Protein AF-A0A803PXU6-F1 (afdb_monomer_lite)

InterPro domains:
  IPR006459 Casparian strip membrane protein [TIGR01569] (2-66)
  IPR006702 Casparian strip membrane protein domain [PF04535] (1-54)
  IPR044173 Casparian strip membrane protein/CASP-like protein [PTHR36488] (5-68)

Radius of gyration: 18.12 Å; chains: 1; bounding box: 38×22×52 Å

Organism: Cannabis sativa (NCBI:txid3483)

Foldseek 3Di:
DLVVLVVVLVVLVVVLVCLCVNDVVVVRYNVCVVCVPVSVVSVVVSVVSVVVSVVVVVVVVVVVVVVVVVVD

Structure (mmCIF, N/CA/C/O backbone):
data_AF-A0A80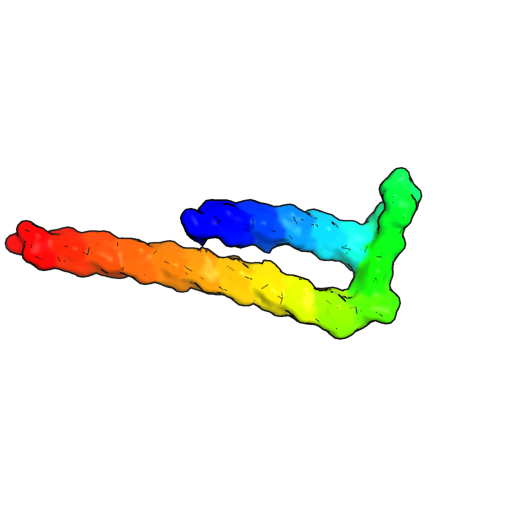3PXU6-F1
#
_entry.id   AF-A0A803PXU6-F1
#
loop_
_atom_site.group_PDB
_atom_site.id
_atom_site.type_symbol
_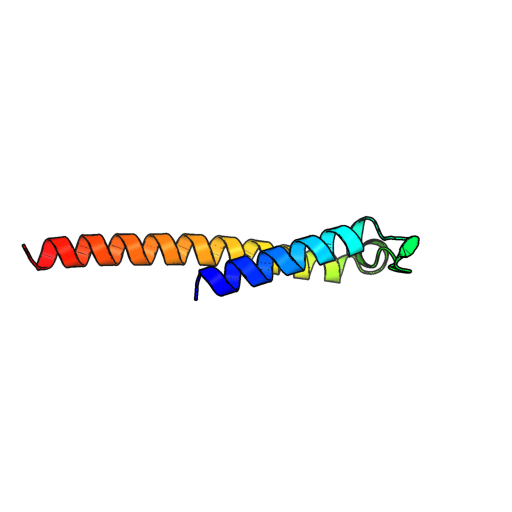atom_site.label_atom_id
_atom_site.label_alt_id
_atom_site.label_comp_id
_atom_site.label_asym_id
_atom_site.label_entity_id
_atom_site.label_seq_id
_atom_site.pdbx_PDB_ins_code
_atom_site.Cartn_x
_atom_site.Cartn_y
_atom_site.Cartn_z
_atom_site.occupancy
_atom_site.B_iso_or_equiv
_atom_site.auth_seq_id
_atom_site.auth_comp_id
_atom_site.auth_asym_id
_atom_site.auth_atom_id
_atom_site.pdbx_PDB_model_num
ATOM 1 N N . MET A 1 1 ? 0.517 7.605 11.408 1.00 61.69 1 MET A N 1
ATOM 2 C CA . MET A 1 1 ? 1.311 6.443 10.941 1.00 61.69 1 MET A CA 1
ATOM 3 C C . MET A 1 1 ? 0.712 5.831 9.678 1.00 61.69 1 MET A C 1
ATOM 5 O O . MET A 1 1 ? 1.377 5.908 8.659 1.00 61.69 1 MET A O 1
ATOM 9 N N . ALA A 1 2 ? -0.539 5.347 9.683 1.00 70.69 2 ALA A N 1
ATOM 10 C CA . ALA A 1 2 ? -1.179 4.773 8.484 1.00 70.69 2 ALA A CA 1
ATOM 11 C C . ALA A 1 2 ? -1.251 5.730 7.268 1.00 70.69 2 ALA A C 1
ATOM 13 O O . ALA A 1 2 ? -1.069 5.313 6.132 1.00 70.69 2 ALA A O 1
ATOM 14 N N . THR A 1 3 ? -1.455 7.032 7.486 1.00 76.12 3 THR A N 1
ATOM 15 C CA . THR A 1 3 ? -1.459 8.032 6.400 1.00 76.12 3 THR A CA 1
ATOM 16 C C . THR A 1 3 ? -0.091 8.200 5.732 1.00 76.12 3 THR A C 1
ATOM 18 O O . THR A 1 3 ? -0.013 8.353 4.516 1.00 76.12 3 THR A O 1
ATOM 21 N N . ALA A 1 4 ? 0.994 8.125 6.508 1.00 77.19 4 ALA A N 1
ATOM 22 C CA . ALA A 1 4 ? 2.358 8.242 5.998 1.00 77.19 4 ALA A CA 1
ATOM 23 C C . ALA A 1 4 ? 2.775 7.008 5.180 1.00 77.19 4 ALA A C 1
ATOM 25 O O . ALA A 1 4 ? 3.420 7.156 4.145 1.00 77.19 4 ALA A O 1
ATOM 26 N N . THR A 1 5 ? 2.365 5.802 5.595 1.00 79.75 5 THR A N 1
ATOM 27 C CA . THR A 1 5 ? 2.653 4.565 4.848 1.00 79.75 5 THR A CA 1
ATOM 28 C C . THR A 1 5 ? 1.916 4.523 3.512 1.00 79.75 5 THR A C 1
ATOM 30 O O . THR A 1 5 ? 2.510 4.151 2.505 1.00 79.75 5 THR A O 1
ATOM 33 N N . ILE A 1 6 ? 0.660 4.979 3.469 1.00 80.75 6 ILE A N 1
ATOM 34 C CA . ILE A 1 6 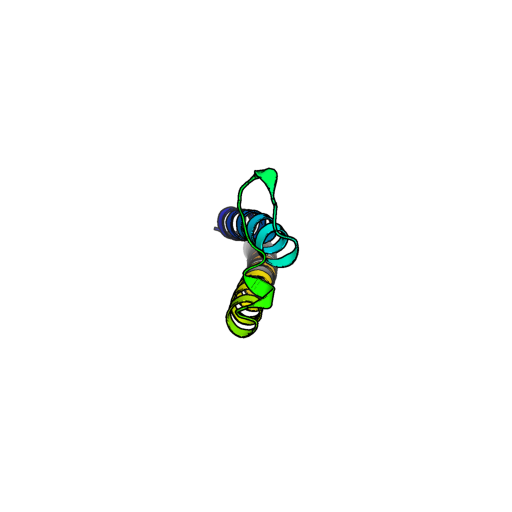? -0.120 5.077 2.224 1.00 80.75 6 ILE A CA 1
ATOM 35 C C . ILE A 1 6 ? 0.477 6.136 1.283 1.00 80.75 6 ILE A C 1
ATOM 37 O O . ILE A 1 6 ? 0.601 5.893 0.085 1.00 80.75 6 ILE A O 1
ATOM 41 N N . GLY A 1 7 ? 0.904 7.288 1.814 1.00 82.38 7 GLY A N 1
ATOM 42 C CA . GLY A 1 7 ? 1.556 8.334 1.017 1.00 82.38 7 GLY A CA 1
ATOM 43 C C . GLY A 1 7 ? 2.874 7.873 0.383 1.00 82.38 7 GLY A C 1
ATOM 44 O O . GLY A 1 7 ? 3.092 8.082 -0.809 1.00 82.38 7 GLY A O 1
ATOM 45 N N . ALA A 1 8 ? 3.726 7.182 1.146 1.00 82.12 8 ALA A N 1
ATOM 46 C CA . ALA A 1 8 ? 4.970 6.607 0.628 1.00 82.12 8 ALA A CA 1
ATOM 47 C C . ALA A 1 8 ? 4.715 5.516 -0.432 1.00 82.12 8 ALA A C 1
ATOM 49 O O . ALA A 1 8 ? 5.419 5.441 -1.443 1.00 82.12 8 ALA A O 1
ATOM 50 N N . ALA A 1 9 ? 3.673 4.704 -0.239 1.00 81.88 9 ALA A N 1
A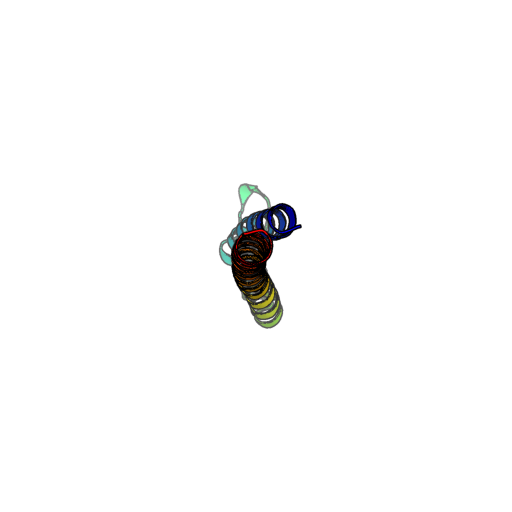TOM 51 C CA . ALA A 1 9 ? 3.266 3.683 -1.199 1.00 81.88 9 ALA A CA 1
ATOM 52 C C . ALA A 1 9 ? 2.726 4.291 -2.516 1.00 81.88 9 ALA A C 1
ATOM 54 O O . ALA A 1 9 ? 2.981 3.768 -3.597 1.00 81.88 9 ALA A O 1
ATOM 55 N N . GLY A 1 10 ? 2.037 5.435 -2.447 1.00 81.44 10 GLY A N 1
ATOM 56 C CA . GLY A 1 10 ? 1.578 6.178 -3.628 1.00 81.44 10 GLY A CA 1
ATOM 57 C C . GLY A 1 10 ? 2.708 6.866 -4.404 1.00 81.44 10 GLY A C 1
ATOM 58 O O . GLY A 1 10 ? 2.709 6.871 -5.630 1.00 81.44 10 GLY A O 1
ATOM 59 N N . ALA A 1 11 ? 3.714 7.411 -3.716 1.00 84.38 11 ALA A N 1
ATOM 60 C CA . ALA A 1 11 ? 4.888 7.963 -4.394 1.00 84.38 11 ALA A CA 1
ATOM 61 C C . ALA A 1 11 ? 5.682 6.863 -5.120 1.00 84.38 11 ALA A C 1
ATOM 63 O O . ALA A 1 11 ? 6.083 7.030 -6.269 1.00 84.38 11 ALA A O 1
ATOM 64 N N . SER A 1 12 ? 5.864 5.709 -4.475 1.00 81.19 12 SER A N 1
ATOM 65 C CA . SER A 1 12 ? 6.578 4.572 -5.065 1.00 81.19 12 SER A CA 1
ATOM 66 C C . SER A 1 12 ? 5.845 3.934 -6.248 1.00 81.19 12 SER A C 1
ATOM 68 O O . SER A 1 12 ? 6.516 3.462 -7.162 1.00 81.19 12 SER A O 1
ATOM 70 N N . SER A 1 13 ? 4.509 3.975 -6.311 1.00 80.94 13 SER A N 1
ATOM 71 C CA . SER A 1 13 ? 3.766 3.490 -7.485 1.00 80.94 13 SER A CA 1
ATOM 72 C C . SER A 1 13 ? 3.971 4.368 -8.726 1.00 80.94 13 SER A C 1
ATOM 74 O O . SER A 1 13 ? 4.115 3.840 -9.828 1.00 80.94 13 SER A O 1
ATOM 76 N N . ALA A 1 14 ? 4.083 5.690 -8.565 1.00 83.56 14 ALA A N 1
ATOM 77 C CA . ALA A 1 14 ? 4.441 6.588 -9.666 1.00 83.56 14 ALA A CA 1
ATOM 78 C C . ALA A 1 14 ? 5.860 6.301 -10.193 1.00 83.56 14 ALA A C 1
ATOM 80 O O . ALA A 1 14 ? 6.079 6.235 -11.404 1.00 83.56 14 ALA A O 1
ATOM 81 N N . ILE A 1 15 ? 6.814 6.051 -9.289 1.00 81.75 15 ILE A N 1
ATOM 82 C CA . ILE A 1 15 ? 8.180 5.650 -9.657 1.00 81.75 15 ILE A CA 1
ATOM 83 C C . ILE A 1 15 ? 8.197 4.259 -10.309 1.00 81.75 15 ILE A C 1
ATOM 85 O O . ILE A 1 15 ? 8.933 4.050 -11.267 1.00 81.75 15 ILE A O 1
ATOM 89 N N . MET A 1 16 ? 7.368 3.316 -9.852 1.00 80.62 16 MET A N 1
ATOM 90 C CA . MET A 1 16 ? 7.207 1.996 -10.474 1.00 80.62 16 MET A CA 1
ATOM 91 C C . MET A 1 16 ? 6.671 2.111 -11.903 1.00 80.62 16 MET A C 1
ATOM 93 O O . MET A 1 16 ? 7.196 1.454 -12.799 1.00 80.62 16 MET A O 1
ATOM 97 N N . TYR A 1 17 ? 5.681 2.974 -12.139 1.00 81.56 17 TYR A N 1
ATOM 98 C CA . TYR A 1 17 ? 5.158 3.222 -13.481 1.00 81.56 17 TYR A CA 1
ATOM 99 C C . TYR A 1 17 ? 6.257 3.733 -14.423 1.00 81.56 17 TYR A C 1
ATOM 101 O O . TYR A 1 17 ? 6.439 3.201 -15.519 1.00 81.56 17 TYR A O 1
ATOM 109 N N . LEU A 1 18 ? 7.060 4.694 -13.956 1.00 85.50 18 LEU A N 1
ATOM 110 C CA . LEU A 1 18 ? 8.238 5.185 -14.677 1.00 85.50 18 LEU A CA 1
ATOM 111 C C . LEU A 1 18 ? 9.300 4.092 -14.874 1.00 85.50 18 LEU A C 1
ATOM 113 O O . LEU A 1 18 ? 9.903 4.011 -15.935 1.00 85.50 18 LEU A O 1
ATOM 117 N N . ALA A 1 19 ? 9.521 3.218 -13.894 1.00 83.19 19 ALA A N 1
ATOM 118 C CA . ALA A 1 19 ? 10.495 2.133 -13.996 1.00 83.19 19 ALA A CA 1
ATOM 119 C C . ALA A 1 19 ? 10.073 1.025 -14.977 1.00 83.19 19 ALA A C 1
ATOM 121 O O . ALA A 1 19 ? 10.942 0.327 -15.501 1.00 83.19 19 ALA A O 1
ATOM 122 N N . HIS A 1 20 ? 8.770 0.855 -15.218 1.00 82.62 20 HIS A N 1
ATOM 123 C CA . HIS A 1 20 ? 8.229 -0.153 -16.130 1.00 82.62 20 HIS A CA 1
ATOM 124 C C . HIS A 1 20 ? 8.066 0.373 -17.559 1.00 82.62 20 HIS A C 1
ATOM 126 O O . HIS A 1 20 ? 8.416 -0.324 -18.508 1.00 82.62 20 HIS A O 1
ATOM 132 N N . ASN A 1 21 ? 7.537 1.590 -17.708 1.00 84.19 21 ASN A N 1
ATOM 133 C CA . ASN A 1 21 ? 7.250 2.198 -19.007 1.00 84.19 21 ASN A CA 1
ATOM 134 C C . ASN A 1 21 ? 8.409 3.067 -19.523 1.00 84.19 21 ASN A C 1
ATOM 136 O O . ASN A 1 21 ? 8.572 3.232 -20.728 1.00 84.19 21 ASN A O 1
ATOM 140 N N . GLY A 1 22 ? 9.216 3.627 -18.622 1.00 82.94 22 GLY A N 1
ATOM 141 C CA . GLY A 1 22 ? 10.170 4.680 -18.955 1.00 82.94 22 GLY A CA 1
ATOM 142 C C . GLY A 1 22 ? 9.481 5.982 -19.375 1.00 82.94 22 GLY A C 1
ATOM 143 O O . GLY A 1 22 ? 8.263 6.049 -19.573 1.00 82.94 22 GLY A O 1
ATOM 144 N N . SER A 1 23 ? 10.276 7.039 -19.514 1.00 80.50 23 SER A N 1
ATOM 145 C CA . SER A 1 23 ? 9.869 8.288 -20.153 1.00 80.50 23 SER A CA 1
ATOM 146 C C . SER A 1 23 ? 11.058 8.919 -20.867 1.00 80.50 23 SER A C 1
ATOM 148 O O . SER A 1 23 ? 12.067 9.252 -20.240 1.00 80.50 23 SER A O 1
ATOM 150 N N . VAL A 1 24 ? 10.929 9.092 -22.183 1.00 79.69 24 VAL A N 1
ATOM 151 C CA . VAL A 1 24 ? 11.961 9.715 -23.024 1.00 79.69 24 VAL A CA 1
ATOM 152 C C . VAL A 1 24 ? 12.112 11.206 -22.722 1.00 79.69 24 VAL A C 1
ATOM 154 O O . VAL A 1 24 ? 13.233 11.702 -22.689 1.00 79.69 24 VAL A O 1
ATOM 157 N N . ASP A 1 25 ? 11.012 11.888 -22.393 1.00 83.75 25 ASP A N 1
ATOM 158 C CA . ASP A 1 25 ? 11.001 13.321 -22.074 1.00 83.75 25 ASP A CA 1
ATOM 159 C C . ASP A 1 25 ? 11.734 13.630 -20.762 1.00 83.75 25 ASP A C 1
ATOM 161 O O . ASP A 1 25 ? 12.349 14.683 -20.611 1.00 83.75 25 ASP A O 1
ATOM 165 N N . ALA A 1 26 ? 11.700 12.691 -19.813 1.00 80.75 26 ALA A N 1
ATOM 166 C CA . ALA A 1 26 ? 12.397 12.799 -18.534 1.00 80.75 26 ALA A CA 1
ATOM 167 C C . ALA A 1 26 ? 13.774 12.102 -18.525 1.00 80.75 26 ALA A C 1
ATOM 169 O O . ALA A 1 26 ? 14.404 12.038 -17.469 1.00 80.75 26 ALA A O 1
ATOM 170 N N . ASN A 1 27 ? 14.234 11.549 -19.660 1.00 79.12 27 ASN A N 1
ATOM 171 C CA . ASN A 1 27 ? 15.436 10.703 -19.756 1.00 79.12 27 ASN A CA 1
ATOM 172 C C . ASN A 1 27 ? 15.436 9.527 -18.746 1.00 79.12 27 ASN A C 1
ATOM 174 O O . ASN A 1 27 ? 16.477 9.084 -18.259 1.00 79.12 27 ASN A O 1
ATOM 178 N N . TRP A 1 28 ? 14.258 9.013 -18.394 1.00 80.81 28 TRP A N 1
ATOM 179 C CA . TRP A 1 28 ? 14.115 7.939 -17.416 1.00 80.81 28 TRP A CA 1
ATOM 180 C C . TRP A 1 28 ? 13.954 6.597 -18.131 1.00 80.81 28 TRP A C 1
ATOM 182 O O . TRP A 1 28 ? 12.941 6.350 -18.786 1.00 80.81 28 TRP A O 1
ATOM 192 N N . LEU A 1 29 ? 14.947 5.714 -18.007 1.00 77.62 29 LEU A N 1
ATOM 193 C CA . LEU A 1 29 ? 14.917 4.388 -18.633 1.00 77.62 29 LEU A CA 1
ATOM 194 C C . LEU A 1 29 ? 14.051 3.396 -17.840 1.00 77.62 29 LEU A C 1
ATOM 196 O O . LEU A 1 29 ? 13.876 3.524 -16.628 1.00 77.62 29 LEU A O 1
ATOM 200 N N . ALA A 1 30 ? 13.539 2.365 -18.513 1.00 81.44 30 ALA A N 1
ATOM 201 C CA . ALA A 1 30 ? 12.786 1.292 -17.869 1.00 81.44 30 ALA A CA 1
ATOM 202 C C . ALA A 1 30 ? 13.720 0.352 -17.072 1.00 81.44 30 ALA A C 1
ATOM 204 O O . ALA A 1 30 ? 14.104 -0.720 -17.543 1.00 81.44 30 ALA A O 1
ATOM 205 N N . ILE A 1 31 ? 14.104 0.753 -15.852 1.00 77.88 31 ILE A N 1
ATOM 206 C CA . ILE A 1 31 ? 14.994 -0.021 -14.963 1.00 77.88 31 ILE A CA 1
ATOM 207 C C . ILE A 1 31 ? 14.451 -1.435 -14.686 1.00 77.88 31 ILE A C 1
ATOM 209 O O . ILE A 1 31 ? 15.240 -2.375 -14.566 1.00 77.88 31 ILE A O 1
ATOM 213 N N . CYS A 1 32 ? 13.127 -1.620 -14.617 1.00 77.81 32 CYS A N 1
ATOM 214 C CA . CYS A 1 32 ? 12.536 -2.928 -14.313 1.00 77.81 32 CYS A CA 1
ATOM 215 C C . CYS A 1 32 ? 12.823 -3.990 -15.386 1.00 77.81 32 CYS A C 1
ATOM 217 O O . CYS A 1 32 ? 12.833 -5.173 -15.064 1.00 77.81 32 CYS A O 1
ATOM 219 N N . GLN A 1 33 ? 13.094 -3.596 -16.637 1.00 69.25 33 GLN A N 1
ATOM 220 C CA . GLN A 1 33 ? 13.465 -4.538 -17.702 1.00 69.25 33 GLN A CA 1
ATOM 221 C C . GLN A 1 33 ? 14.904 -5.049 -17.570 1.00 69.25 33 GLN A C 1
ATOM 223 O O . GLN A 1 33 ? 15.202 -6.152 -18.018 1.00 69.25 33 GLN A O 1
ATOM 228 N N . GLN A 1 34 ? 15.790 -4.276 -16.937 1.00 72.62 34 GLN A N 1
ATOM 229 C CA . GLN A 1 34 ? 17.194 -4.648 -16.764 1.00 72.62 34 GLN A CA 1
ATOM 230 C C . GLN A 1 34 ? 17.458 -5.341 -15.416 1.00 72.62 34 GLN A C 1
ATOM 232 O O . GLN A 1 34 ? 18.353 -6.176 -15.317 1.00 72.62 34 GLN A O 1
ATOM 237 N N . PHE A 1 35 ? 16.666 -5.027 -14.385 1.00 74.44 35 PHE A N 1
ATOM 238 C CA . PHE A 1 35 ? 16.805 -5.576 -13.033 1.00 74.44 35 PHE A CA 1
ATOM 239 C C . PHE A 1 35 ? 15.471 -6.134 -12.528 1.00 74.44 35 PHE A C 1
ATOM 241 O O . PHE A 1 35 ? 14.775 -5.516 -11.717 1.00 74.44 35 PHE A O 1
ATOM 248 N N . THR A 1 36 ? 15.122 -7.331 -13.005 1.00 73.69 36 THR A N 1
ATOM 249 C CA . THR A 1 36 ? 13.842 -7.973 -12.671 1.00 73.69 36 THR A CA 1
ATOM 250 C C . THR A 1 36 ? 13.694 -8.249 -11.167 1.00 73.69 36 THR A C 1
ATOM 252 O O . THR A 1 36 ? 12.613 -8.061 -10.610 1.00 73.69 36 THR A O 1
ATOM 255 N N . ASP A 1 37 ? 14.785 -8.607 -10.480 1.00 78.38 37 ASP A N 1
ATOM 256 C CA . ASP A 1 37 ? 14.792 -8.872 -9.033 1.00 78.38 37 ASP A CA 1
ATOM 257 C C . ASP A 1 37 ? 14.486 -7.627 -8.195 1.00 78.38 37 ASP A C 1
ATOM 259 O O . ASP A 1 37 ? 13.729 -7.686 -7.224 1.00 78.38 37 ASP A O 1
ATOM 263 N N . PHE A 1 38 ? 15.025 -6.473 -8.595 1.00 75.88 38 PHE A N 1
ATOM 264 C CA . PHE A 1 38 ? 14.752 -5.203 -7.923 1.00 75.88 38 PHE A CA 1
ATOM 265 C C . PHE A 1 38 ? 13.273 -4.825 -8.045 1.00 75.88 38 PHE A C 1
ATOM 267 O O . PHE A 1 38 ? 12.645 -4.428 -7.062 1.00 75.88 38 PHE A O 1
ATOM 274 N N . CYS A 1 39 ? 12.700 -5.003 -9.237 1.00 82.12 39 CYS A N 1
ATOM 275 C CA . CYS A 1 39 ? 11.294 -4.706 -9.485 1.00 82.12 39 CYS A CA 1
ATOM 276 C C . CYS A 1 39 ? 10.373 -5.588 -8.622 1.00 82.12 39 CYS A C 1
ATOM 278 O O . CYS A 1 39 ? 9.401 -5.101 -8.043 1.00 82.12 39 CYS A O 1
ATOM 280 N N . GLN A 1 40 ? 10.725 -6.867 -8.461 1.00 82.12 40 GLN A N 1
ATOM 281 C CA . GLN A 1 40 ? 9.974 -7.814 -7.639 1.00 82.12 40 GLN A CA 1
ATOM 282 C C . GLN A 1 40 ? 10.058 -7.496 -6.137 1.00 82.12 40 GLN A C 1
ATOM 284 O O . GLN A 1 40 ? 9.045 -7.539 -5.438 1.00 82.12 40 GLN A O 1
ATOM 289 N N . GLN A 1 41 ? 11.232 -7.110 -5.634 1.00 83.12 41 GLN A N 1
ATOM 290 C CA . GLN A 1 41 ? 11.398 -6.681 -4.240 1.00 83.12 41 GLN A CA 1
ATOM 291 C C . GLN A 1 41 ? 10.614 -5.402 -3.926 1.00 83.12 41 GLN A C 1
ATOM 293 O O . GLN A 1 41 ? 9.884 -5.344 -2.935 1.00 83.12 41 GLN A O 1
ATOM 298 N N . ILE A 1 42 ? 10.712 -4.383 -4.784 1.00 81.44 42 ILE A N 1
ATOM 299 C CA . ILE A 1 42 ? 10.002 -3.114 -4.585 1.00 81.44 42 ILE A CA 1
ATOM 300 C C . ILE A 1 42 ? 8.488 -3.316 -4.658 1.00 81.44 42 ILE A C 1
ATOM 302 O O . ILE A 1 42 ? 7.769 -2.815 -3.793 1.00 81.44 42 ILE A O 1
ATOM 306 N N . THR A 1 43 ? 7.992 -4.077 -5.640 1.00 81.06 43 THR A N 1
ATOM 307 C CA . THR A 1 43 ? 6.552 -4.349 -5.745 1.00 81.06 43 THR A CA 1
ATOM 308 C C . THR A 1 43 ? 6.048 -5.123 -4.523 1.00 81.06 43 THR A C 1
ATOM 310 O O . THR A 1 43 ? 5.032 -4.751 -3.935 1.00 81.06 43 THR A O 1
ATOM 313 N N . GLY A 1 44 ? 6.812 -6.118 -4.053 1.00 83.81 44 GLY A N 1
ATOM 314 C CA . GLY A 1 44 ? 6.503 -6.860 -2.831 1.00 83.81 44 GLY A CA 1
ATOM 315 C C . GLY A 1 44 ? 6.444 -5.957 -1.596 1.00 83.81 44 GLY A C 1
ATOM 316 O O . GLY A 1 44 ? 5.506 -6.056 -0.805 1.00 83.81 44 GLY A O 1
ATOM 317 N N . GLY A 1 45 ? 7.387 -5.021 -1.463 1.00 84.25 45 GLY A N 1
ATOM 318 C CA . GLY A 1 45 ? 7.419 -4.045 -0.372 1.00 84.25 45 GLY A CA 1
ATOM 319 C C . GLY A 1 45 ? 6.234 -3.071 -0.381 1.00 84.25 45 GLY A C 1
ATOM 320 O O . GLY A 1 45 ? 5.647 -2.798 0.671 1.00 84.25 45 GLY A O 1
ATOM 321 N N . VAL A 1 46 ? 5.832 -2.579 -1.556 1.00 83.31 46 VAL A N 1
ATOM 322 C CA . VAL A 1 46 ? 4.658 -1.701 -1.706 1.00 83.31 46 VAL A CA 1
ATOM 323 C C . VAL A 1 46 ? 3.379 -2.444 -1.324 1.00 83.31 46 VAL A C 1
ATOM 325 O O . VAL A 1 46 ? 2.596 -1.939 -0.516 1.00 83.31 46 VAL A O 1
ATOM 328 N N . VAL A 1 47 ? 3.188 -3.666 -1.829 1.00 86.06 47 VAL A N 1
ATOM 329 C CA . VAL A 1 47 ? 2.019 -4.497 -1.501 1.00 86.06 47 VAL A CA 1
ATOM 330 C C . VAL A 1 47 ? 1.971 -4.801 -0.003 1.00 86.06 47 VAL A C 1
ATOM 332 O O . VAL A 1 47 ? 0.934 -4.594 0.630 1.00 86.06 47 VAL A O 1
ATOM 335 N N . ALA A 1 48 ? 3.094 -5.208 0.593 1.00 87.69 48 ALA A N 1
ATOM 336 C CA . ALA A 1 48 ? 3.183 -5.462 2.029 1.00 87.69 48 ALA A CA 1
ATOM 337 C C . ALA A 1 48 ? 2.818 -4.221 2.863 1.00 87.69 48 ALA A C 1
ATOM 339 O O . ALA A 1 48 ? 2.124 -4.338 3.872 1.00 87.69 48 ALA A O 1
ATOM 340 N N . SER A 1 49 ? 3.215 -3.026 2.416 1.00 86.06 49 SER A N 1
ATOM 341 C CA . SER A 1 49 ? 2.898 -1.763 3.095 1.00 86.06 49 SER A CA 1
ATOM 342 C C . SER A 1 49 ? 1.399 -1.449 3.083 1.00 86.06 49 SER A C 1
ATOM 344 O O . SER A 1 49 ? 0.849 -1.029 4.104 1.00 86.06 49 SER A O 1
ATOM 346 N N . PHE A 1 50 ? 0.713 -1.691 1.961 1.00 84.94 50 PHE A N 1
ATOM 347 C CA . PHE A 1 50 ? -0.744 -1.546 1.876 1.00 84.94 50 PHE A CA 1
ATOM 348 C C . PHE A 1 50 ? -1.469 -2.552 2.772 1.00 84.94 50 PHE A C 1
ATOM 350 O O . PHE A 1 50 ? -2.374 -2.172 3.515 1.00 84.94 50 PHE A O 1
ATOM 357 N N . VAL A 1 51 ? -1.043 -3.817 2.758 1.00 90.12 51 VAL A N 1
ATOM 358 C CA . VAL A 1 51 ? -1.619 -4.865 3.615 1.00 90.12 51 VAL A CA 1
ATOM 359 C C . VAL A 1 51 ? -1.440 -4.514 5.093 1.00 90.12 51 VAL A C 1
ATOM 361 O O . VAL A 1 51 ? -2.404 -4.549 5.858 1.00 90.12 51 VAL A O 1
ATOM 364 N N . ALA A 1 52 ? -0.239 -4.093 5.496 1.00 88.94 52 ALA A N 1
ATOM 365 C CA . ALA A 1 52 ? 0.037 -3.663 6.864 1.00 88.94 52 ALA A CA 1
ATOM 366 C C . ALA A 1 52 ? -0.833 -2.467 7.286 1.00 88.94 52 ALA A C 1
ATOM 368 O O . ALA A 1 52 ? -1.330 -2.434 8.414 1.00 88.94 52 ALA A O 1
ATOM 369 N N . ALA A 1 53 ? -1.070 -1.506 6.386 1.00 88.44 53 ALA A N 1
ATOM 370 C CA . ALA A 1 53 ? -1.950 -0.373 6.658 1.00 88.44 53 ALA A CA 1
ATOM 371 C C . ALA A 1 53 ? -3.400 -0.818 6.919 1.00 88.44 53 ALA A C 1
ATOM 373 O O . ALA A 1 53 ? -4.006 -0.360 7.887 1.00 88.44 53 ALA A O 1
ATOM 374 N N . VAL A 1 54 ? -3.940 -1.743 6.116 1.00 90.06 54 VAL A N 1
ATOM 375 C CA . VAL A 1 54 ? -5.295 -2.295 6.310 1.00 90.06 54 VAL A CA 1
ATOM 376 C C . VAL A 1 54 ? -5.407 -3.023 7.650 1.00 90.06 54 VAL A C 1
ATOM 378 O O . VAL A 1 54 ? -6.359 -2.792 8.397 1.00 90.06 54 VAL A O 1
ATOM 381 N N . ILE A 1 55 ? -4.416 -3.851 7.990 1.00 92.81 55 ILE A N 1
ATOM 382 C CA . ILE A 1 55 ? -4.380 -4.574 9.268 1.00 92.81 55 ILE A CA 1
ATOM 383 C C . ILE A 1 55 ? -4.355 -3.590 10.442 1.00 92.81 55 ILE A C 1
ATOM 385 O O . ILE A 1 55 ? -5.118 -3.753 11.393 1.00 92.81 55 ILE A O 1
ATOM 389 N N . LEU A 1 56 ? -3.537 -2.535 10.371 1.00 90.00 56 LEU A N 1
ATOM 390 C CA . LEU A 1 56 ? -3.508 -1.504 11.409 1.00 90.00 56 LEU A CA 1
ATOM 391 C C . LEU A 1 56 ? -4.853 -0.791 11.566 1.00 90.00 56 LEU A C 1
ATOM 393 O O . LEU A 1 56 ? -5.286 -0.569 12.695 1.00 90.00 56 LEU A O 1
ATOM 397 N N . ILE A 1 57 ? -5.533 -0.454 10.468 1.00 90.56 57 ILE A N 1
ATOM 398 C CA . ILE A 1 57 ? -6.856 0.187 10.520 1.00 90.56 57 ILE A CA 1
ATOM 399 C C . ILE A 1 57 ? -7.876 -0.742 11.193 1.00 90.56 57 ILE A C 1
ATOM 401 O O . ILE A 1 57 ? -8.626 -0.299 12.065 1.00 90.56 57 ILE A O 1
ATOM 405 N N . ALA A 1 58 ? -7.870 -2.031 10.847 1.00 93.50 58 ALA A N 1
ATOM 406 C CA . ALA A 1 58 ? -8.741 -3.023 11.470 1.00 93.50 58 ALA A CA 1
ATOM 407 C C . ALA A 1 58 ? -8.463 -3.160 12.976 1.00 93.50 58 ALA A C 1
ATOM 409 O O . ALA A 1 58 ? -9.393 -3.116 13.780 1.00 93.50 58 ALA A O 1
ATOM 410 N N . LEU A 1 59 ? -7.191 -3.249 13.376 1.00 93.06 59 LEU A N 1
ATOM 411 C CA . LEU A 1 59 ? -6.787 -3.318 14.783 1.00 93.06 59 LEU A CA 1
ATOM 412 C C . LEU A 1 59 ? -7.229 -2.081 15.575 1.00 93.06 59 LEU A C 1
ATOM 414 O O . LEU A 1 59 ? -7.717 -2.216 16.699 1.00 93.06 59 LEU A O 1
ATOM 418 N N . VAL A 1 60 ? -7.112 -0.885 14.992 1.00 92.69 60 VAL A N 1
ATOM 419 C CA . VAL A 1 60 ? -7.588 0.366 15.604 1.00 92.69 60 VAL A CA 1
ATOM 420 C C . VAL A 1 60 ? -9.105 0.341 15.794 1.00 92.69 60 VAL A C 1
ATOM 422 O O . VAL A 1 60 ? -9.586 0.676 16.876 1.00 92.69 60 VAL A O 1
ATOM 425 N N . ALA A 1 61 ? -9.863 -0.104 14.790 1.00 93.31 61 ALA A N 1
ATOM 426 C CA . ALA A 1 61 ? -11.318 -0.203 14.881 1.00 93.31 61 ALA A CA 1
ATOM 427 C C . ALA A 1 61 ? -11.762 -1.210 15.954 1.00 93.31 61 ALA A C 1
ATOM 429 O O . ALA A 1 61 ? -12.618 -0.893 16.782 1.00 93.31 61 ALA A O 1
ATOM 430 N N . ILE A 1 62 ? -11.145 -2.395 15.991 1.00 94.25 62 ILE A N 1
ATOM 431 C CA . ILE A 1 62 ? -11.434 -3.425 16.999 1.00 94.25 62 ILE A CA 1
ATOM 432 C C . ILE A 1 62 ? -11.119 -2.896 18.399 1.00 94.25 62 ILE A C 1
ATOM 434 O O . ILE A 1 62 ? -11.935 -3.044 19.305 1.00 94.25 62 ILE A O 1
ATOM 438 N N . SER A 1 63 ? -9.976 -2.226 18.567 1.00 92.94 63 SER A N 1
A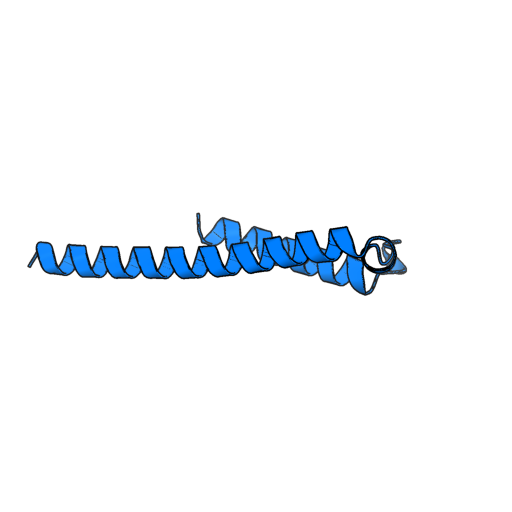TOM 439 C CA . SER A 1 63 ? -9.584 -1.613 19.839 1.00 92.94 63 SER A CA 1
ATOM 440 C C . SER A 1 63 ? -10.602 -0.570 20.295 1.00 92.94 63 SER A C 1
ATOM 442 O O . SER A 1 63 ? -11.007 -0.585 21.452 1.00 92.94 63 SER A O 1
ATOM 444 N N . ALA A 1 64 ? -11.074 0.294 19.393 1.00 91.75 64 ALA A N 1
ATOM 445 C CA . ALA A 1 64 ? -12.081 1.304 19.706 1.00 91.75 64 ALA A CA 1
ATOM 446 C C . ALA A 1 64 ? -13.427 0.684 20.126 1.00 91.75 64 ALA A C 1
ATOM 448 O O . ALA A 1 64 ? -14.043 1.132 21.094 1.00 91.75 64 ALA A O 1
ATOM 449 N N . VAL A 1 65 ? -13.872 -0.375 19.440 1.00 92.81 65 VAL A N 1
ATOM 450 C CA . VAL A 1 65 ? -15.101 -1.107 19.793 1.00 92.81 65 VAL A CA 1
ATOM 451 C C . VAL A 1 65 ? -14.948 -1.832 21.131 1.00 92.81 65 VAL A C 1
ATOM 453 O O . VAL A 1 65 ? -15.854 -1.772 21.962 1.00 92.81 65 VAL A O 1
ATOM 456 N N . ALA A 1 66 ? -13.805 -2.479 21.367 1.00 89.94 66 ALA A N 1
ATOM 457 C CA . ALA A 1 66 ? -13.506 -3.147 22.628 1.00 89.94 66 ALA A CA 1
ATOM 458 C C . ALA A 1 66 ? -13.490 -2.150 23.796 1.00 89.94 66 ALA A C 1
ATOM 460 O O . ALA A 1 66 ? -14.128 -2.399 24.815 1.00 89.94 66 ALA A O 1
ATOM 461 N N . LEU A 1 67 ? -12.857 -0.984 23.621 1.00 89.62 67 LEU A N 1
ATOM 462 C CA . LEU A 1 67 ? -1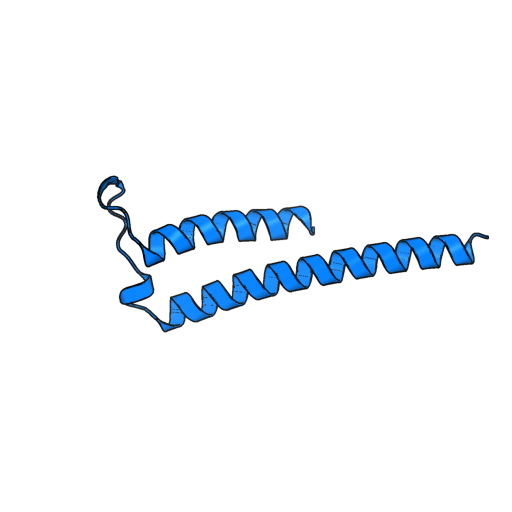2.843 0.077 24.629 1.00 89.62 67 LEU A CA 1
ATOM 463 C C . LEU A 1 67 ? -14.255 0.593 24.929 1.00 89.62 67 LEU A C 1
ATOM 465 O O . LEU A 1 67 ? -14.626 0.732 26.092 1.00 89.62 67 LEU A O 1
ATOM 469 N N . LYS A 1 68 ? -15.071 0.817 23.889 1.00 85.50 68 LYS A N 1
ATOM 470 C CA . LYS A 1 68 ? -16.473 1.237 24.035 1.00 85.50 68 LYS A CA 1
ATOM 471 C C . LYS A 1 68 ? -17.309 0.214 24.808 1.00 85.50 68 LYS A C 1
ATOM 473 O O . LYS A 1 68 ? -18.214 0.614 25.532 1.00 85.50 68 LYS A O 1
ATOM 478 N N . LYS A 1 69 ? -17.029 -1.082 24.643 1.00 77.00 69 LYS A N 1
ATOM 479 C CA . LYS A 1 69 ? -17.723 -2.171 25.343 1.00 77.00 69 LYS A CA 1
ATOM 480 C C . LYS A 1 69 ? -17.295 -2.314 26.807 1.00 77.00 69 LYS A C 1
ATOM 482 O O . LYS A 1 69 ? -18.097 -2.780 27.594 1.00 77.00 69 LYS A O 1
ATOM 487 N N . THR A 1 70 ? -16.070 -1.932 27.167 1.00 76.44 70 THR A N 1
ATOM 488 C CA . THR A 1 70 ? -15.590 -1.961 28.563 1.00 76.44 70 THR A CA 1
ATOM 489 C C . THR A 1 70 ? -16.026 -0.728 29.364 1.00 76.44 70 THR A C 1
ATOM 491 O O . THR A 1 70 ? -16.126 -0.798 30.583 1.00 76.44 70 THR A O 1
ATOM 494 N N . ILE A 1 71 ? -16.260 0.408 28.694 1.00 73.00 71 ILE A N 1
ATOM 495 C CA . ILE A 1 71 ? -16.726 1.658 29.326 1.00 73.00 71 ILE A CA 1
ATOM 496 C C . ILE A 1 71 ? -18.237 1.654 29.634 1.00 73.00 71 ILE A C 1
ATOM 498 O O . ILE A 1 71 ? -18.690 2.485 30.419 1.00 73.00 71 ILE A O 1
ATOM 502 N N . HIS A 1 72 ? -19.006 0.771 28.991 1.00 50.38 72 HIS A N 1
ATOM 503 C CA . HIS A 1 72 ? -20.444 0.596 29.207 1.00 50.38 72 HIS A CA 1
ATOM 504 C C . HIS A 1 72 ? -20.689 -0.623 30.093 1.00 50.38 72 HIS A C 1
ATOM 506 O O . HIS A 1 72 ? -21.484 -0.496 31.046 1.00 50.38 72 HIS A O 1
#

pLDDT: mean 82.41, std 7.4, range [50.38, 94.25]

Secondary structure (DSSP, 8-state):
-HHHHHHHHHHHHHHHHHHHH-BTTTTB--HHHH-HHHHHHHHHHHHHHHHHHHHHHHHHHHHHHHHHHHH-

Sequence (72 aa):
MATATIGAAGASSAIMYLAHNGSVDANWLAICQQFTDFCQQITGGVVASFVAAVILIALVAISAVALKKTIH